Protein AF-A0A7V3DJK8-F1 (afdb_monomer_lite)

Secondary structure (DSSP, 8-state):
-PPEEEEEEEE--S--SS-HHHHHHHHHHTTTTTEEEEETTSTT--EEEEEE-STT-TTSSTTSPTTS-EEEE-SGGGHHHHHHHHHHHHHHHHSS---

Structure (mmCIF, N/CA/C/O backbone):
data_AF-A0A7V3DJK8-F1
#
_entry.id   AF-A0A7V3DJK8-F1
#
loop_
_atom_site.group_PDB
_atom_site.id
_atom_site.type_symbol
_atom_site.label_atom_id
_atom_site.label_alt_id
_atom_site.label_comp_id
_atom_site.label_asym_id
_atom_site.label_entity_id
_atom_site.label_seq_id
_atom_site.pdbx_PDB_ins_code
_atom_site.Cartn_x
_atom_site.Cartn_y
_atom_site.Cartn_z
_atom_site.occupancy
_atom_site.B_iso_or_equiv
_atom_site.auth_seq_id
_atom_site.auth_comp_id
_atom_site.auth_asym_id
_atom_site.auth_atom_id
_atom_site.pdbx_PDB_model_num
ATOM 1 N N . MET A 1 1 ? -13.814 -2.265 14.601 1.00 48.41 1 MET A N 1
ATOM 2 C CA . MET A 1 1 ? -12.482 -1.968 14.032 1.00 48.41 1 MET A CA 1
ATOM 3 C C . MET A 1 1 ? -12.608 -2.063 12.524 1.00 48.41 1 MET A C 1
ATOM 5 O O . MET A 1 1 ? -12.841 -3.153 12.019 1.00 48.41 1 MET A O 1
ATOM 9 N N . GLY A 1 2 ? -12.608 -0.924 11.832 1.00 64.25 2 GLY A N 1
ATOM 10 C CA . GLY A 1 2 ? -12.682 -0.890 10.372 1.00 64.25 2 GLY A CA 1
ATOM 11 C C . GLY A 1 2 ? -11.301 -1.132 9.772 1.00 64.25 2 GLY A C 1
ATOM 12 O O . GLY A 1 2 ? -10.323 -0.561 10.242 1.00 64.25 2 GLY A O 1
ATOM 13 N N . LEU A 1 3 ? -11.222 -1.995 8.764 1.00 82.44 3 LEU A N 1
ATOM 14 C CA . LEU A 1 3 ? -10.003 -2.235 7.995 1.00 82.44 3 LEU A CA 1
ATOM 15 C C . LEU A 1 3 ? -9.874 -1.150 6.916 1.00 82.44 3 LEU A C 1
ATOM 17 O O . LEU A 1 3 ? -10.811 -0.953 6.137 1.00 82.44 3 LEU A O 1
ATOM 21 N N . LEU A 1 4 ? -8.730 -0.467 6.831 1.00 87.12 4 LEU A N 1
ATOM 22 C CA . LEU A 1 4 ? -8.502 0.519 5.773 1.00 87.12 4 LEU A CA 1
ATOM 23 C C . LEU A 1 4 ? -8.382 -0.185 4.418 1.00 87.12 4 LEU A C 1
ATOM 25 O O . LEU A 1 4 ? -7.507 -1.029 4.220 1.00 87.12 4 LEU A O 1
ATOM 29 N N . ARG A 1 5 ? -9.254 0.174 3.475 1.00 89.62 5 ARG A N 1
ATOM 30 C CA . ARG A 1 5 ? -9.232 -0.343 2.101 1.00 89.62 5 ARG A CA 1
ATOM 31 C C . ARG A 1 5 ? -8.368 0.579 1.249 1.00 89.62 5 ARG A C 1
ATOM 33 O O . ARG A 1 5 ? -8.752 1.722 1.003 1.00 89.62 5 ARG A O 1
ATOM 40 N N . VAL A 1 6 ? -7.211 0.089 0.817 1.00 90.38 6 VAL A N 1
ATOM 41 C CA . VAL A 1 6 ? -6.264 0.848 -0.006 1.00 90.38 6 VAL A CA 1
ATOM 42 C C . VAL A 1 6 ? -6.299 0.295 -1.425 1.00 90.38 6 VAL A C 1
ATOM 44 O O . VAL A 1 6 ? -5.939 -0.859 -1.654 1.00 90.38 6 VAL A O 1
ATOM 47 N N . GLY A 1 7 ? -6.753 1.106 -2.376 1.00 89.81 7 GLY A N 1
ATOM 48 C CA . GLY A 1 7 ? -6.784 0.753 -3.789 1.00 89.81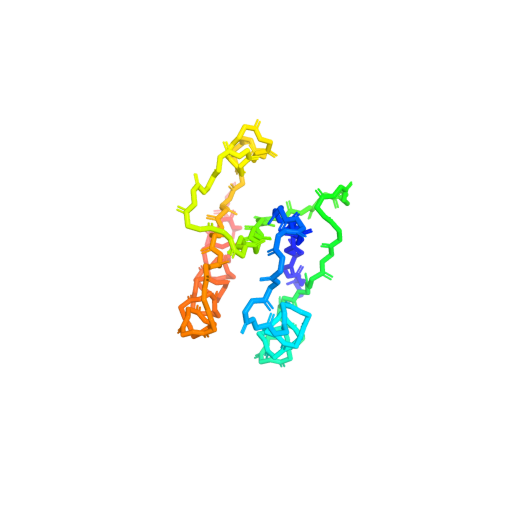 7 GLY A CA 1
ATOM 49 C C . GLY A 1 7 ? -5.373 0.706 -4.365 1.00 89.81 7 GLY A C 1
ATOM 50 O O . GLY A 1 7 ? -4.636 1.678 -4.243 1.00 89.81 7 GLY A O 1
ATOM 51 N N . ILE A 1 8 ? -4.983 -0.396 -5.001 1.00 86.38 8 ILE A N 1
ATOM 52 C CA . ILE A 1 8 ? -3.672 -0.521 -5.648 1.00 86.38 8 ILE A CA 1
ATO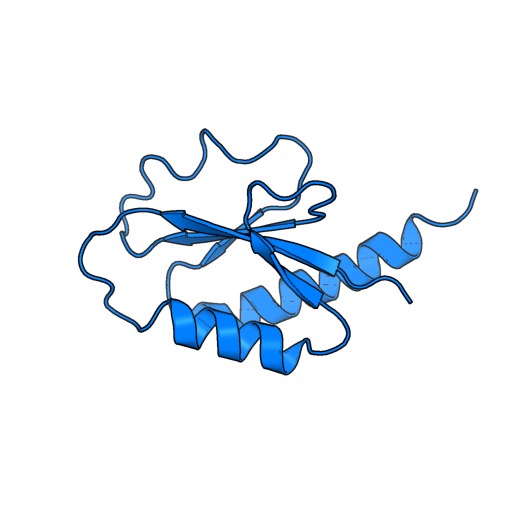M 53 C C . ILE A 1 8 ? -3.816 -0.257 -7.142 1.00 86.38 8 ILE A C 1
ATOM 55 O O . ILE A 1 8 ? -4.600 -0.920 -7.827 1.00 86.38 8 ILE A O 1
ATOM 59 N N . ARG A 1 9 ? -3.035 0.694 -7.656 1.00 82.50 9 ARG A N 1
ATOM 60 C CA . ARG A 1 9 ? -2.924 0.987 -9.087 1.00 82.50 9 ARG A CA 1
ATOM 61 C C . ARG A 1 9 ? -1.478 0.817 -9.527 1.00 82.50 9 ARG A C 1
ATOM 63 O O . ARG A 1 9 ? -0.584 1.463 -8.997 1.00 82.50 9 ARG A O 1
ATOM 70 N N . TYR A 1 10 ? -1.248 -0.016 -10.532 1.00 77.44 10 TYR A N 1
ATOM 71 C CA . TYR A 1 10 ? 0.070 -0.170 -11.144 1.00 77.44 10 TYR A CA 1
ATOM 72 C C . TYR A 1 10 ? 0.145 0.710 -12.390 1.00 77.44 10 TYR A C 1
ATOM 74 O O . TYR A 1 10 ? -0.674 0.572 -13.297 1.00 77.44 10 TYR A O 1
ATOM 82 N N . CYS A 1 11 ? 1.107 1.626 -12.429 1.00 68.25 11 CYS A N 1
ATOM 83 C CA . CYS A 1 11 ? 1.310 2.531 -13.553 1.00 68.25 11 CYS A CA 1
ATOM 84 C C . CYS A 1 11 ? 2.499 2.067 -14.403 1.00 68.25 11 CYS A C 1
ATOM 86 O O . CYS A 1 11 ? 3.609 1.933 -13.889 1.00 68.25 11 CYS A O 1
ATOM 88 N N . GLY A 1 12 ? 2.260 1.873 -15.706 1.00 55.56 12 GLY A N 1
ATOM 89 C CA . GLY A 1 12 ? 3.292 1.678 -16.728 1.00 55.56 12 GLY A CA 1
ATOM 90 C C . GLY A 1 12 ? 4.005 0.326 -16.658 1.00 55.56 12 GLY A C 1
ATOM 91 O O . GLY A 1 12 ? 4.907 0.115 -15.855 1.00 55.56 12 GLY A O 1
ATOM 92 N N . GLY A 1 13 ? 3.659 -0.584 -17.570 1.00 52.38 13 GLY A N 1
ATOM 93 C CA . GLY A 1 13 ? 4.310 -1.886 -17.759 1.00 52.38 13 GLY A CA 1
ATOM 94 C C . GLY A 1 13 ? 5.733 -1.830 -18.336 1.00 52.38 13 GLY A C 1
ATOM 95 O O . GLY A 1 13 ? 6.141 -2.779 -18.995 1.00 52.38 13 GLY A O 1
ATOM 96 N N . CYS A 1 14 ? 6.490 -0.753 -18.119 1.00 52.22 14 CYS A N 1
ATOM 97 C CA . CYS A 1 14 ? 7.897 -0.698 -18.507 1.00 52.22 14 CYS A CA 1
ATOM 98 C C . CYS A 1 14 ? 8.740 -1.377 -17.424 1.00 52.22 14 CYS A C 1
ATOM 100 O O . CYS A 1 14 ? 8.836 -0.870 -16.313 1.00 52.22 14 CYS A O 1
ATOM 102 N N . ASN A 1 15 ? 9.274 -2.553 -17.766 1.00 45.31 15 ASN A N 1
ATOM 103 C CA . ASN A 1 15 ? 10.351 -3.302 -17.109 1.00 45.31 15 ASN A CA 1
ATOM 104 C C . ASN A 1 15 ? 10.593 -2.954 -15.617 1.00 45.31 15 ASN A C 1
ATOM 106 O O . ASN A 1 15 ? 11.456 -2.127 -15.318 1.00 45.31 15 ASN A O 1
ATOM 110 N N . PRO A 1 16 ? 9.825 -3.533 -14.674 1.00 52.94 16 PRO A N 1
ATOM 111 C CA . PRO A 1 16 ? 9.929 -3.171 -13.267 1.00 52.94 16 PRO A CA 1
ATOM 112 C C . PRO A 1 16 ? 11.299 -3.587 -12.715 1.00 52.94 16 PRO A C 1
ATOM 114 O O . PRO A 1 16 ? 11.642 -4.763 -12.689 1.00 52.94 16 PRO A O 1
ATOM 117 N N . THR A 1 17 ? 12.082 -2.612 -12.259 1.00 52.06 17 THR A N 1
ATOM 118 C CA . THR A 1 17 ? 13.389 -2.805 -11.603 1.00 52.06 17 THR A CA 1
ATOM 119 C C . THR A 1 17 ? 13.290 -3.480 -10.229 1.00 52.06 17 THR A C 1
ATOM 121 O O . THR A 1 17 ? 14.318 -3.830 -9.657 1.00 52.06 17 THR A O 1
ATOM 124 N N . PHE A 1 18 ? 12.076 -3.677 -9.702 1.00 58.62 18 PHE A N 1
ATOM 125 C CA . PHE A 1 18 ? 11.792 -4.404 -8.463 1.00 58.62 18 PHE A CA 1
ATOM 126 C C . PHE A 1 18 ? 10.462 -5.170 -8.566 1.00 58.62 18 PHE A C 1
ATOM 128 O O . PHE A 1 18 ? 9.552 -4.750 -9.288 1.00 58.62 18 PHE A O 1
ATOM 135 N N . GLU A 1 19 ? 10.320 -6.272 -7.824 1.00 67.50 19 GLU A N 1
ATOM 136 C CA . GLU A 1 19 ? 9.082 -7.061 -7.724 1.00 67.50 19 GLU A CA 1
ATOM 137 C C . GLU A 1 19 ? 7.987 -6.230 -7.029 1.00 67.50 19 GLU A C 1
ATOM 139 O O . GLU A 1 19 ? 7.777 -6.263 -5.819 1.00 67.50 19 GLU A O 1
ATOM 144 N N . ARG A 1 20 ? 7.276 -5.423 -7.819 1.00 72.44 20 ARG A N 1
ATOM 145 C CA . ARG A 1 20 ? 6.181 -4.534 -7.393 1.00 72.44 20 ARG A CA 1
ATOM 146 C C . ARG A 1 20 ? 5.058 -5.236 -6.627 1.00 72.44 20 ARG A C 1
ATOM 148 O O . ARG A 1 20 ? 4.335 -4.580 -5.883 1.00 72.44 20 ARG A O 1
ATOM 155 N N . VAL A 1 21 ? 4.900 -6.544 -6.821 1.00 74.19 21 VAL A N 1
ATOM 156 C CA . VAL A 1 21 ? 3.962 -7.375 -6.057 1.00 74.19 21 VAL A CA 1
ATOM 157 C C . VAL A 1 21 ? 4.526 -7.644 -4.664 1.00 74.19 21 VAL A C 1
ATOM 159 O O . VAL A 1 21 ? 3.865 -7.312 -3.687 1.00 74.19 21 VAL A O 1
ATOM 162 N N . GLU A 1 22 ? 5.774 -8.102 -4.568 1.00 78.75 22 GLU A N 1
ATOM 163 C CA . GLU A 1 22 ? 6.450 -8.386 -3.296 1.00 78.75 22 GLU A CA 1
ATOM 164 C C . GLU A 1 22 ? 6.558 -7.141 -2.397 1.00 78.75 22 GLU A C 1
ATOM 166 O O . GLU A 1 22 ? 6.348 -7.213 -1.185 1.00 78.75 22 GLU A O 1
ATOM 171 N N . ALA A 1 23 ? 6.804 -5.967 -2.988 1.00 80.19 23 ALA A N 1
ATOM 172 C CA . ALA A 1 23 ? 6.818 -4.692 -2.269 1.00 80.19 23 ALA A CA 1
ATOM 173 C C . ALA A 1 23 ? 5.461 -4.370 -1.616 1.00 80.19 23 ALA A C 1
ATOM 175 O O . ALA A 1 23 ? 5.399 -3.962 -0.454 1.00 80.19 23 ALA A O 1
ATOM 176 N N . VAL A 1 24 ? 4.370 -4.568 -2.363 1.00 83.06 24 VAL A N 1
ATOM 177 C CA . VAL A 1 24 ? 3.001 -4.362 -1.876 1.00 83.06 24 VAL A CA 1
ATOM 178 C C . VAL A 1 24 ? 2.662 -5.419 -0.827 1.00 83.06 24 VAL A C 1
ATOM 180 O O . VAL A 1 24 ? 2.188 -5.074 0.251 1.00 83.06 24 VAL A O 1
ATOM 183 N N . GLU A 1 25 ? 2.959 -6.691 -1.074 1.00 84.44 25 GLU A N 1
ATOM 184 C CA . GLU A 1 25 ? 2.718 -7.759 -0.103 1.00 84.44 25 GLU A CA 1
ATOM 185 C C . GLU A 1 25 ? 3.462 -7.522 1.213 1.00 84.44 25 GLU A C 1
ATOM 187 O O . GLU A 1 25 ? 2.860 -7.628 2.279 1.00 84.44 25 GLU A O 1
ATOM 192 N N . THR A 1 26 ? 4.735 -7.128 1.160 1.00 85.69 26 THR A N 1
ATOM 193 C CA . THR A 1 26 ? 5.538 -6.812 2.351 1.00 85.69 26 THR A CA 1
ATOM 194 C C . THR A 1 26 ? 4.930 -5.655 3.143 1.00 85.69 26 THR A C 1
ATOM 196 O O . THR A 1 26 ? 4.796 -5.737 4.367 1.00 85.69 26 THR A O 1
ATOM 199 N N . LEU A 1 27 ? 4.505 -4.597 2.446 1.00 86.62 27 LEU A N 1
ATOM 200 C CA . LEU A 1 27 ? 3.839 -3.442 3.043 1.00 86.62 27 LEU A CA 1
ATOM 201 C C . LEU A 1 27 ? 2.550 -3.846 3.775 1.00 86.62 27 LEU A C 1
ATOM 203 O O . LEU A 1 27 ? 2.376 -3.523 4.950 1.00 86.62 27 LEU A O 1
ATOM 207 N N . PHE A 1 28 ? 1.656 -4.574 3.102 1.00 87.44 28 PHE A N 1
ATOM 208 C CA . PHE A 1 28 ? 0.368 -4.959 3.683 1.00 87.44 28 PHE A CA 1
ATOM 209 C C . PHE A 1 28 ? 0.483 -6.073 4.720 1.00 87.44 28 PHE A C 1
ATOM 211 O O . PHE A 1 28 ? -0.326 -6.103 5.641 1.00 87.44 28 PHE A O 1
ATOM 218 N N . ARG A 1 29 ? 1.511 -6.926 4.653 1.00 87.81 29 ARG A N 1
ATOM 219 C CA . ARG A 1 29 ? 1.813 -7.907 5.704 1.00 87.81 29 ARG A CA 1
ATOM 220 C C . ARG A 1 29 ? 2.169 -7.216 7.020 1.00 87.81 29 ARG A C 1
ATOM 222 O O . ARG A 1 29 ? 1.707 -7.638 8.072 1.00 87.81 29 ARG A O 1
ATOM 229 N N . SER A 1 30 ? 2.922 -6.112 6.976 1.00 85.81 30 SER A N 1
ATOM 230 C CA . SER A 1 30 ? 3.196 -5.304 8.177 1.00 85.81 30 SER A CA 1
ATOM 231 C C . SER A 1 30 ? 1.948 -4.596 8.725 1.00 85.81 30 SER A C 1
ATOM 233 O O . SER A 1 30 ? 1.955 -4.134 9.868 1.00 85.81 30 SER A O 1
ATOM 235 N N . LEU A 1 31 ? 0.898 -4.475 7.913 1.00 85.12 31 LEU A N 1
ATOM 236 C CA . LEU A 1 31 ? -0.355 -3.799 8.240 1.00 85.12 31 LEU A CA 1
ATOM 237 C C . LEU A 1 31 ? -1.527 -4.781 8.349 1.00 85.12 31 LEU A C 1
ATOM 239 O O . LEU A 1 31 ? -2.687 -4.356 8.336 1.00 85.12 31 LEU A O 1
ATOM 243 N N . GLU A 1 32 ? -1.240 -6.078 8.463 1.00 84.06 32 GLU A N 1
ATOM 244 C CA . GLU A 1 32 ? -2.254 -7.121 8.544 1.00 84.06 32 GLU A CA 1
ATOM 245 C C . GLU A 1 32 ? -3.210 -6.845 9.716 1.00 84.06 32 GLU A C 1
ATOM 247 O O . GLU A 1 32 ? -2.803 -6.481 10.820 1.00 84.06 32 GLU A O 1
ATOM 252 N N . GLY A 1 33 ? -4.515 -6.927 9.447 1.00 84.50 33 GLY A N 1
ATOM 253 C CA . GLY A 1 33 ? -5.563 -6.585 10.415 1.00 84.50 33 GLY A CA 1
ATOM 254 C C . GLY A 1 33 ? -5.837 -5.084 10.589 1.00 84.50 33 GLY A C 1
ATOM 255 O O . GLY A 1 33 ? -6.807 -4.732 11.258 1.00 84.50 33 GLY A O 1
ATOM 256 N N . LYS A 1 34 ? -5.048 -4.195 9.968 1.00 87.56 34 LYS A N 1
ATOM 257 C CA . LYS A 1 34 ? -5.244 -2.733 10.004 1.00 87.56 34 LYS A CA 1
ATOM 258 C C . LYS A 1 34 ? -5.580 -2.140 8.635 1.00 87.56 34 LYS A C 1
ATOM 260 O O . LYS A 1 34 ? -6.515 -1.352 8.523 1.00 87.56 34 LYS A O 1
ATOM 265 N N . ALA A 1 35 ? -4.871 -2.553 7.589 1.00 88.88 35 ALA A N 1
ATOM 266 C CA . ALA A 1 35 ? -5.120 -2.133 6.214 1.00 88.88 35 ALA A CA 1
ATOM 267 C C . ALA A 1 35 ? -5.055 -3.326 5.255 1.00 88.88 35 ALA A C 1
ATOM 269 O O . ALA A 1 35 ? -4.396 -4.326 5.530 1.00 88.88 35 ALA A O 1
ATOM 270 N N . ARG A 1 36 ? -5.730 -3.223 4.109 1.00 89.56 36 ARG A N 1
ATOM 271 C CA . ARG A 1 36 ? -5.700 -4.242 3.057 1.00 89.56 36 ARG A CA 1
ATOM 272 C C . ARG A 1 36 ? -5.655 -3.615 1.672 1.00 89.56 36 ARG A C 1
ATOM 274 O O . ARG A 1 36 ? -6.392 -2.673 1.380 1.00 89.56 36 ARG A O 1
ATOM 281 N N . ALA A 1 37 ? -4.824 -4.210 0.823 1.00 87.44 37 ALA A N 1
ATOM 282 C CA . ALA A 1 37 ? -4.785 -3.949 -0.603 1.00 87.44 37 ALA A CA 1
ATOM 283 C C . ALA A 1 37 ? -6.063 -4.467 -1.271 1.00 87.44 37 ALA A C 1
ATOM 285 O O . ALA A 1 37 ? -6.410 -5.646 -1.149 1.00 87.44 37 ALA A O 1
ATOM 286 N N . VAL A 1 38 ? -6.750 -3.590 -1.991 1.00 89.19 38 VAL A N 1
ATOM 287 C CA . VAL A 1 38 ? -7.892 -3.919 -2.849 1.00 89.19 38 VAL A CA 1
ATOM 288 C C . VAL A 1 38 ? -7.664 -3.335 -4.245 1.00 89.19 38 VAL A C 1
ATOM 290 O O . VAL A 1 38 ? -6.752 -2.535 -4.451 1.00 89.19 38 VAL A O 1
ATOM 293 N N . GLY A 1 39 ? -8.462 -3.735 -5.234 1.00 84.44 39 GLY A N 1
ATOM 294 C CA . GLY A 1 39 ? -8.377 -3.128 -6.563 1.00 84.44 39 GLY A CA 1
ATOM 295 C C . GLY A 1 39 ? -8.743 -1.642 -6.510 1.00 84.44 39 GLY A C 1
ATOM 296 O O . GLY A 1 39 ? -9.675 -1.268 -5.811 1.00 84.44 39 GLY A O 1
ATOM 297 N N . TYR A 1 40 ? -8.055 -0.779 -7.264 1.00 81.69 40 TYR A N 1
ATOM 298 C CA . TYR A 1 40 ? -8.389 0.657 -7.315 1.00 81.69 40 TYR A CA 1
ATOM 299 C C . TYR A 1 40 ? -9.801 0.966 -7.852 1.00 81.69 40 TYR A C 1
ATOM 301 O O . TYR A 1 40 ? -10.275 2.086 -7.699 1.00 81.69 40 TYR A O 1
ATOM 309 N N . ARG A 1 41 ? -10.456 -0.010 -8.495 1.00 79.62 41 ARG A N 1
ATOM 310 C CA . ARG A 1 41 ? -11.847 0.076 -8.972 1.00 79.62 41 ARG A CA 1
ATOM 311 C C . ARG A 1 41 ? -12.876 -0.424 -7.957 1.00 79.62 41 ARG A C 1
ATOM 313 O O . ARG A 1 41 ? -14.063 -0.373 -8.246 1.00 79.62 41 ARG A O 1
ATOM 320 N N . GLU A 1 42 ? -12.434 -0.934 -6.811 1.00 83.25 42 GLU A N 1
ATOM 321 C CA . GLU A 1 42 ? -13.339 -1.354 -5.745 1.00 83.25 42 GLU A CA 1
ATOM 322 C C . GLU A 1 42 ? -14.002 -0.141 -5.090 1.00 83.25 42 GLU A C 1
ATOM 324 O O . GLU A 1 42 ? -13.372 0.893 -4.861 1.00 83.25 42 GLU A O 1
ATOM 329 N N . GLU A 1 43 ? -15.270 -0.287 -4.728 1.00 79.19 43 GLU A N 1
ATOM 330 C CA . GLU A 1 43 ? -16.018 0.755 -4.030 1.00 79.19 43 GLU A CA 1
ATOM 331 C C . GLU A 1 43 ? -15.586 0.862 -2.558 1.00 79.19 43 GLU A C 1
ATOM 333 O O . GLU A 1 43 ? -15.201 -0.121 -1.921 1.00 79.19 43 GLU A O 1
ATOM 338 N N . GLY A 1 44 ? -15.631 2.064 -1.978 1.00 83.12 44 GLY A N 1
ATOM 339 C CA . GLY A 1 44 ? -15.252 2.270 -0.574 1.00 83.12 44 GLY A CA 1
ATOM 340 C C . GLY A 1 44 ? -13.746 2.163 -0.296 1.00 83.12 44 GLY A C 1
ATOM 341 O O . GLY A 1 44 ? -13.344 1.866 0.834 1.00 83.12 44 GLY A O 1
ATOM 342 N N . ILE A 1 45 ? -12.900 2.383 -1.309 1.00 87.69 45 ILE A N 1
ATOM 343 C CA . ILE A 1 45 ? -11.485 2.680 -1.070 1.00 87.69 45 ILE A CA 1
ATOM 344 C C . ILE A 1 45 ? -11.355 3.996 -0.298 1.00 87.69 45 ILE A C 1
ATOM 346 O O . ILE A 1 45 ? -12.039 4.973 -0.584 1.00 87.69 45 ILE A O 1
ATOM 350 N N . GLN A 1 46 ? -10.474 4.004 0.696 1.00 87.81 46 GLN A N 1
ATOM 351 C CA . GLN A 1 46 ? -10.198 5.172 1.542 1.00 87.81 46 GLN A CA 1
ATOM 352 C C . GLN A 1 46 ? -8.856 5.817 1.197 1.00 87.81 46 GLN A C 1
ATOM 354 O O . GLN A 1 46 ? -8.578 6.931 1.619 1.00 87.81 46 GLN A O 1
ATOM 359 N N . ALA A 1 47 ? -8.013 5.119 0.439 1.00 88.50 47 ALA A N 1
ATOM 360 C CA . ALA A 1 47 ? -6.723 5.611 -0.013 1.00 88.50 47 ALA A CA 1
ATOM 361 C C . ALA A 1 47 ? -6.328 4.924 -1.323 1.00 88.50 47 ALA A C 1
ATOM 363 O O . ALA A 1 47 ? -6.784 3.811 -1.599 1.00 88.50 47 ALA A O 1
ATOM 364 N N . LEU A 1 48 ? -5.450 5.556 -2.099 1.00 88.12 48 LEU A N 1
ATOM 365 C CA . LEU A 1 48 ? -4.896 4.993 -3.329 1.00 88.12 48 LEU A CA 1
ATOM 366 C C . LEU A 1 48 ? -3.371 4.846 -3.217 1.00 88.12 48 LEU A C 1
ATOM 368 O O . LEU A 1 48 ? -2.669 5.808 -2.926 1.00 88.12 48 LEU A O 1
ATOM 372 N N . LEU A 1 49 ? -2.845 3.654 -3.489 1.00 87.50 49 LEU A N 1
ATOM 373 C CA . LEU A 1 49 ? -1.415 3.404 -3.642 1.00 87.50 49 LEU A CA 1
ATOM 374 C C . LEU A 1 49 ? -1.103 3.200 -5.124 1.00 87.50 49 LEU A C 1
ATOM 376 O O . LEU A 1 49 ? -1.504 2.201 -5.726 1.00 87.50 49 LEU A O 1
ATOM 380 N N . VAL A 1 50 ? -0.380 4.14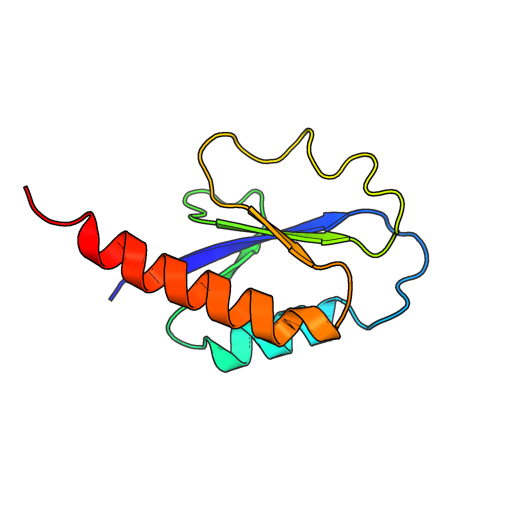7 -5.714 1.00 84.38 50 VAL A N 1
ATOM 381 C CA . VAL A 1 50 ? 0.048 4.079 -7.110 1.00 84.38 50 VAL A CA 1
ATOM 382 C C . VAL A 1 50 ? 1.485 3.583 -7.164 1.00 84.38 50 VAL A C 1
ATOM 384 O O . VAL A 1 50 ? 2.400 4.279 -6.749 1.00 84.38 50 VAL A O 1
ATOM 387 N N . VAL A 1 51 ? 1.711 2.388 -7.694 1.00 79.19 51 VAL A N 1
ATOM 388 C CA . VAL A 1 51 ? 3.057 1.836 -7.874 1.00 79.19 51 VAL A CA 1
ATOM 389 C C . VAL A 1 51 ? 3.542 2.203 -9.273 1.00 79.19 51 VAL A C 1
ATOM 391 O O . VAL A 1 51 ? 3.024 1.689 -10.267 1.00 79.19 51 VAL A O 1
ATOM 394 N N . CYS A 1 52 ? 4.507 3.118 -9.358 1.00 73.50 52 CYS A N 1
ATOM 395 C CA . CYS A 1 52 ? 5.049 3.624 -10.615 1.00 73.50 52 CYS A CA 1
ATOM 396 C C . CYS A 1 52 ? 6.484 3.122 -10.796 1.00 73.50 52 CYS A C 1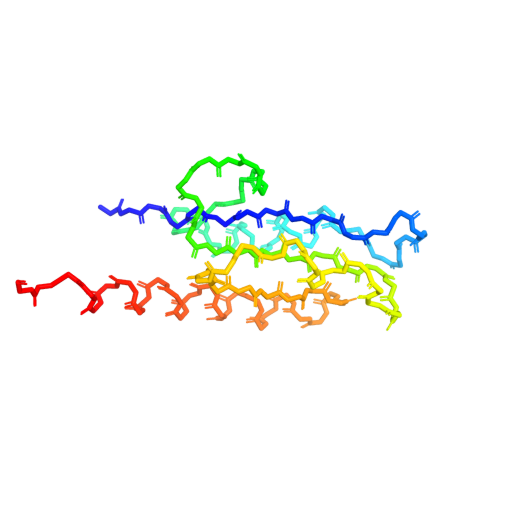
ATOM 398 O O . CYS A 1 52 ? 7.374 3.502 -10.046 1.00 73.50 52 CYS A O 1
ATOM 400 N N . GLY A 1 53 ? 6.714 2.272 -11.800 1.00 60.59 53 GLY A N 1
ATOM 401 C CA . GLY A 1 53 ? 8.050 1.739 -12.111 1.00 60.59 53 GLY A CA 1
ATOM 402 C C . GLY A 1 53 ? 8.893 2.630 -13.030 1.00 60.59 53 GLY A C 1
ATOM 403 O O . GLY A 1 53 ? 10.009 2.261 -13.377 1.00 60.59 53 GLY A O 1
ATOM 404 N N . CYS A 1 54 ? 8.363 3.777 -13.465 1.00 62.50 54 CYS A N 1
ATOM 405 C CA . CYS A 1 54 ? 9.009 4.659 -14.434 1.00 62.50 54 CYS A CA 1
ATOM 406 C C . CYS A 1 54 ? 9.217 6.060 -13.829 1.00 62.50 54 CYS A C 1
ATOM 408 O O . CYS A 1 54 ? 8.274 6.591 -13.232 1.00 62.50 54 CYS A O 1
ATOM 410 N N . PRO A 1 55 ? 10.392 6.697 -14.009 1.00 54.66 55 PRO A N 1
ATOM 411 C CA . PRO A 1 55 ? 10.670 8.040 -13.487 1.00 54.66 55 PRO A CA 1
ATOM 412 C C . PRO A 1 55 ? 9.817 9.141 -14.132 1.00 54.66 55 PRO A C 1
ATOM 414 O O . PRO A 1 55 ? 9.735 10.241 -13.600 1.00 54.66 55 PRO A O 1
ATOM 417 N N . THR A 1 56 ? 9.175 8.866 -15.272 1.00 54.84 56 THR A N 1
ATOM 418 C CA . THR A 1 56 ? 8.446 9.880 -16.047 1.00 54.84 56 THR A CA 1
ATOM 419 C C . THR A 1 56 ? 7.032 10.166 -15.526 1.00 54.84 56 THR A C 1
ATOM 421 O O . THR A 1 56 ? 6.427 11.124 -15.983 1.00 54.84 56 THR A O 1
ATOM 424 N N . ALA A 1 57 ? 6.492 9.367 -14.591 1.00 53.66 57 ALA A N 1
ATOM 425 C CA . ALA A 1 57 ? 5.204 9.593 -13.902 1.00 53.66 57 ALA A CA 1
ATOM 426 C C . ALA A 1 57 ? 3.979 9.944 -14.798 1.00 53.66 57 ALA A C 1
ATOM 428 O O . ALA A 1 57 ? 2.967 10.426 -14.293 1.00 53.66 57 ALA A O 1
ATOM 429 N N . CYS A 1 58 ? 4.045 9.687 -16.114 1.00 53.16 58 CYS A N 1
ATOM 430 C CA . CYS A 1 58 ? 3.243 10.422 -17.102 1.00 53.16 58 CYS A CA 1
ATOM 431 C C . CYS A 1 58 ? 1.711 10.312 -16.966 1.00 53.16 58 CYS A C 1
ATOM 433 O O . CYS A 1 58 ? 1.080 11.351 -17.069 1.00 53.16 58 CYS A O 1
ATOM 435 N N . PRO A 1 59 ? 1.078 9.147 -16.725 1.00 52.66 59 PRO A N 1
ATOM 436 C CA . PRO A 1 59 ? -0.385 9.053 -16.641 1.00 52.66 59 PRO A CA 1
ATOM 437 C C . PRO A 1 59 ? -0.881 8.640 -15.242 1.00 52.66 59 PRO A C 1
ATOM 439 O O . PRO A 1 59 ? -1.932 8.011 -15.084 1.00 52.66 59 PRO A O 1
ATOM 442 N N . ALA A 1 60 ? -0.089 8.896 -14.194 1.00 54.09 60 ALA A N 1
ATOM 443 C CA . ALA A 1 60 ? -0.437 8.474 -12.838 1.00 54.09 60 ALA A CA 1
ATOM 444 C C . ALA A 1 60 ? -1.445 9.401 -12.146 1.00 54.09 60 ALA A C 1
ATOM 446 O O . ALA A 1 60 ? -2.239 8.917 -11.344 1.00 54.09 60 ALA A O 1
ATOM 447 N N . GLN A 1 61 ? -1.413 10.700 -12.459 1.00 54.22 61 GLN A N 1
ATOM 448 C CA . GLN A 1 61 ? -2.172 11.730 -11.743 1.00 54.22 61 GLN A CA 1
ATOM 449 C C . GLN A 1 61 ? -3.589 11.962 -12.284 1.00 54.22 61 GLN A C 1
ATOM 451 O O . GLN A 1 61 ? -4.458 12.353 -11.514 1.00 54.22 61 GLN A O 1
ATOM 456 N N . GLU A 1 62 ? -3.843 11.698 -13.568 1.00 55.84 62 GLU A N 1
ATOM 457 C CA . GLU A 1 62 ? -5.122 12.033 -14.223 1.00 55.84 62 GLU A CA 1
ATOM 458 C C . GLU A 1 62 ? -6.303 11.155 -13.773 1.00 55.84 62 GLU A C 1
ATOM 460 O O . GLU A 1 62 ? -7.454 11.553 -13.914 1.00 55.84 62 GLU A O 1
ATOM 465 N N . GLU A 1 63 ? -6.035 9.987 -13.183 1.00 58.31 63 GLU A N 1
ATOM 466 C CA . GLU A 1 63 ? -7.063 9.036 -12.730 1.00 58.31 63 GLU A CA 1
ATOM 467 C C . GLU A 1 63 ? -7.089 8.847 -11.205 1.00 58.31 63 GLU A C 1
ATOM 469 O O . GLU A 1 63 ? -7.666 7.878 -10.706 1.00 58.31 63 GLU A O 1
ATOM 474 N N . ILE A 1 64 ? -6.441 9.732 -10.439 1.00 64.31 64 ILE A N 1
ATOM 475 C CA . ILE A 1 64 ? -6.552 9.690 -8.978 1.00 64.31 64 ILE A CA 1
ATOM 476 C C . ILE A 1 64 ? -7.928 10.260 -8.606 1.00 64.31 64 ILE A C 1
ATOM 478 O O . ILE A 1 64 ? -8.185 11.431 -8.894 1.00 64.31 64 ILE A O 1
ATOM 482 N N . PRO A 1 65 ? -8.823 9.476 -7.978 1.00 64.62 65 PRO A N 1
ATOM 483 C CA . PRO A 1 65 ? -10.118 9.979 -7.546 1.00 64.62 65 PRO A CA 1
ATOM 484 C C . PRO A 1 65 ? -9.930 11.175 -6.604 1.00 64.62 65 PRO A C 1
ATOM 486 O O . PRO A 1 65 ? -9.285 11.076 -5.557 1.00 64.62 65 PRO A O 1
ATOM 489 N N . LEU A 1 66 ? -10.485 12.320 -7.009 1.00 62.00 66 LEU A N 1
ATOM 490 C CA . LEU A 1 66 ? -10.470 13.567 -6.247 1.00 62.00 66 LEU A CA 1
ATOM 491 C C . LEU A 1 66 ? -11.087 13.343 -4.861 1.00 62.00 66 LEU A C 1
ATOM 493 O O . LEU A 1 66 ? -12.216 12.874 -4.747 1.00 62.00 66 LEU A O 1
ATOM 497 N N . GLY A 1 67 ? -10.338 13.694 -3.814 1.00 73.69 67 GLY A N 1
ATOM 498 C CA . GLY A 1 67 ? -10.782 13.579 -2.421 1.00 73.69 67 GLY A CA 1
ATOM 499 C C . GLY A 1 67 ? -10.281 12.342 -1.674 1.00 73.69 67 GLY A C 1
ATOM 500 O O . GLY A 1 67 ? -10.548 12.232 -0.480 1.00 73.69 67 GLY A O 1
ATOM 501 N N . LEU A 1 68 ? -9.524 11.448 -2.322 1.00 80.19 68 LEU A N 1
ATOM 502 C CA . LEU A 1 68 ? -8.844 10.352 -1.632 1.00 80.19 68 LEU A CA 1
ATOM 503 C C . LEU A 1 68 ? -7.342 10.626 -1.477 1.00 80.19 68 LEU A C 1
ATOM 505 O O . LEU A 1 68 ? -6.688 11.051 -2.433 1.00 80.19 68 LEU A O 1
ATOM 509 N N . PRO A 1 69 ? -6.762 10.363 -0.293 1.00 86.12 69 PRO A N 1
ATOM 510 C CA . PRO A 1 69 ? -5.324 10.433 -0.102 1.00 86.12 69 PRO A CA 1
ATOM 511 C C . PRO A 1 69 ? -4.643 9.400 -1.011 1.00 86.12 69 PRO A C 1
ATOM 513 O O . PRO A 1 69 ? -4.975 8.212 -0.989 1.00 86.12 69 PRO A O 1
ATOM 516 N N . ALA A 1 70 ? -3.682 9.858 -1.813 1.00 85.56 70 ALA A N 1
ATOM 517 C CA . ALA A 1 70 ? -2.924 9.016 -2.729 1.00 85.56 70 ALA A CA 1
ATOM 518 C C . ALA A 1 70 ? -1.425 9.067 -2.421 1.00 85.56 70 ALA A C 1
ATOM 520 O O . ALA A 1 70 ? -0.871 10.139 -2.179 1.00 85.56 70 ALA A O 1
ATOM 521 N N . PHE A 1 71 ? -0.770 7.909 -2.459 1.00 86.31 71 PHE A N 1
ATOM 522 C CA . PHE A 1 71 ? 0.675 7.776 -2.301 1.00 86.31 71 PHE A CA 1
ATOM 523 C C . PHE A 1 71 ? 1.262 7.106 -3.538 1.00 86.31 71 PHE A C 1
ATOM 525 O O . PHE A 1 71 ? 0.751 6.083 -3.995 1.00 86.31 71 PHE A O 1
ATOM 532 N N . VAL A 1 72 ? 2.340 7.670 -4.078 1.00 83.44 72 VAL A N 1
ATOM 533 C CA . VAL A 1 72 ? 3.039 7.102 -5.233 1.00 83.44 72 VAL A CA 1
ATOM 534 C C . VAL A 1 72 ? 4.295 6.391 -4.738 1.00 83.44 72 VAL A C 1
ATOM 536 O O . VAL A 1 72 ? 5.161 7.007 -4.124 1.00 83.44 72 VAL A O 1
ATOM 539 N N . LEU A 1 73 ? 4.380 5.085 -4.980 1.00 81.00 73 LEU A N 1
ATOM 540 C CA . LEU A 1 73 ? 5.545 4.266 -4.674 1.00 81.00 73 LEU A CA 1
ATOM 541 C C . LEU A 1 73 ? 6.408 4.141 -5.931 1.00 81.00 73 LEU A C 1
ATOM 543 O O . LEU A 1 73 ? 6.016 3.496 -6.905 1.00 81.00 73 LEU A O 1
ATOM 547 N N . HIS A 1 74 ? 7.577 4.769 -5.884 1.00 76.00 74 HIS A N 1
ATOM 548 C CA . HIS A 1 74 ? 8.526 4.852 -6.995 1.00 76.00 74 HIS A CA 1
ATOM 549 C C . HIS A 1 74 ? 9.634 3.792 -6.867 1.00 76.00 74 HIS A C 1
ATOM 551 O O . HIS A 1 74 ? 10.173 3.327 -7.867 1.00 76.00 74 HIS A O 1
ATOM 557 N N . SER A 1 75 ? 9.956 3.402 -5.626 1.00 72.69 75 SER A N 1
ATOM 558 C CA . SER A 1 75 ? 11.080 2.520 -5.290 1.00 72.69 75 SER A CA 1
ATOM 559 C C . SER A 1 75 ? 10.826 1.738 -3.999 1.00 72.69 75 SER A C 1
ATOM 561 O O . SER A 1 75 ? 10.108 2.200 -3.113 1.00 72.69 75 SER A O 1
ATOM 563 N N . GLN A 1 76 ? 11.509 0.601 -3.831 1.00 74.56 76 GLN A N 1
ATOM 564 C CA . GLN A 1 76 ? 11.431 -0.244 -2.628 1.00 74.56 76 GLN A CA 1
ATOM 565 C C . GLN A 1 76 ? 11.808 0.492 -1.325 1.00 74.56 76 GLN A C 1
ATOM 567 O O . GLN A 1 76 ? 11.249 0.212 -0.268 1.00 74.56 76 GLN A O 1
ATOM 572 N N . HIS A 1 77 ? 12.701 1.486 -1.384 1.00 80.62 77 HIS A N 1
ATOM 573 C CA . HIS A 1 77 ? 13.079 2.295 -0.216 1.00 80.62 77 HIS A CA 1
ATOM 574 C C . HIS A 1 77 ? 11.899 3.055 0.413 1.00 80.62 77 HIS A C 1
ATOM 576 O O . HIS A 1 77 ? 11.901 3.299 1.616 1.00 80.62 77 HIS A O 1
ATOM 582 N N . GLN A 1 78 ? 10.865 3.365 -0.374 1.00 82.19 78 GLN A N 1
ATOM 583 C CA . GLN A 1 78 ? 9.681 4.084 0.095 1.00 82.19 78 GLN A CA 1
ATOM 584 C C . GLN A 1 78 ? 8.653 3.173 0.775 1.00 82.19 78 GLN A C 1
ATOM 586 O O . GLN A 1 78 ? 7.634 3.666 1.245 1.00 82.19 78 GLN A O 1
ATOM 591 N N . ILE A 1 79 ? 8.887 1.856 0.869 1.00 82.62 79 ILE A N 1
ATOM 592 C CA . ILE A 1 79 ? 7.963 0.932 1.553 1.00 82.62 79 ILE A CA 1
ATOM 593 C C . ILE A 1 79 ? 7.749 1.349 3.015 1.00 82.62 79 ILE A C 1
ATOM 595 O O . ILE A 1 79 ? 6.618 1.357 3.499 1.00 82.62 79 ILE A O 1
ATOM 599 N N . GLN A 1 80 ? 8.819 1.744 3.710 1.00 84.62 80 GLN A N 1
ATOM 600 C CA . GLN A 1 80 ? 8.740 2.239 5.089 1.00 84.62 80 GLN A CA 1
ATOM 601 C C . GLN A 1 80 ? 7.892 3.517 5.183 1.00 84.62 80 GLN A C 1
ATOM 603 O O . GLN A 1 80 ? 7.045 3.649 6.068 1.00 84.62 80 GLN A O 1
ATOM 608 N N . GLU A 1 81 ? 8.078 4.445 4.243 1.00 88.69 81 GLU A N 1
ATOM 609 C CA . GLU A 1 81 ? 7.321 5.698 4.184 1.00 88.69 81 GLU A CA 1
ATOM 610 C C . GLU A 1 81 ? 5.843 5.452 3.869 1.00 88.69 81 GLU A C 1
ATOM 612 O O . GLU A 1 81 ? 4.976 6.006 4.544 1.00 88.69 81 GLU A O 1
ATOM 617 N N . ALA A 1 82 ? 5.548 4.557 2.923 1.00 87.69 82 ALA A N 1
ATOM 618 C CA . ALA A 1 82 ? 4.190 4.144 2.590 1.00 87.69 82 ALA A CA 1
ATOM 619 C C . ALA A 1 82 ? 3.485 3.509 3.801 1.00 87.69 82 ALA A C 1
ATOM 621 O O . ALA A 1 82 ? 2.329 3.826 4.077 1.00 87.69 82 ALA A O 1
ATOM 622 N N . SER A 1 83 ? 4.183 2.667 4.572 1.00 87.88 83 SER A N 1
ATOM 623 C CA . SER A 1 83 ? 3.640 2.049 5.793 1.00 87.88 83 SER A CA 1
ATOM 624 C C . SER A 1 83 ? 3.283 3.087 6.851 1.00 87.88 83 SER A C 1
ATOM 626 O O . SER A 1 83 ? 2.181 3.083 7.414 1.00 87.88 83 SER A O 1
ATOM 628 N N . ARG A 1 84 ? 4.194 4.038 7.082 1.00 89.00 84 ARG A N 1
ATOM 629 C CA . ARG A 1 84 ? 3.967 5.145 8.009 1.00 89.00 84 ARG A CA 1
ATOM 630 C C . ARG A 1 84 ? 2.813 6.034 7.547 1.00 89.00 84 ARG A C 1
ATOM 632 O O . ARG A 1 84 ? 2.000 6.436 8.374 1.00 89.00 84 ARG A O 1
ATOM 639 N N . TRP A 1 85 ? 2.714 6.306 6.250 1.00 90.00 85 TRP A N 1
ATOM 640 C CA . TRP A 1 85 ? 1.622 7.083 5.669 1.00 90.00 85 TRP A CA 1
ATOM 641 C C . TRP A 1 85 ? 0.265 6.392 5.856 1.00 90.00 85 TRP A C 1
ATOM 643 O O . TRP A 1 85 ? -0.654 7.013 6.383 1.00 90.00 85 TRP A O 1
ATOM 653 N N . ILE A 1 86 ? 0.154 5.093 5.543 1.00 88.62 86 ILE A N 1
ATOM 654 C CA . ILE A 1 86 ? -1.076 4.311 5.777 1.00 88.62 86 ILE A CA 1
ATOM 655 C C . ILE A 1 86 ? -1.449 4.312 7.266 1.00 88.62 86 ILE A C 1
ATOM 657 O O . ILE A 1 86 ? -2.614 4.484 7.622 1.00 88.62 86 ILE A O 1
ATOM 661 N N . THR A 1 87 ? -0.460 4.159 8.145 1.00 87.25 87 THR A N 1
ATOM 662 C CA . THR A 1 87 ? -0.677 4.212 9.597 1.00 87.25 87 THR A CA 1
ATOM 663 C C . THR A 1 87 ? -1.183 5.584 10.049 1.00 87.25 87 THR A C 1
ATOM 665 O O . THR A 1 87 ? -2.088 5.654 10.874 1.00 87.25 87 THR A O 1
ATOM 668 N N . GLY A 1 88 ? -0.668 6.671 9.470 1.00 86.75 88 GLY A N 1
ATOM 669 C CA . GLY A 1 88 ? -1.171 8.023 9.719 1.00 86.75 88 GLY A C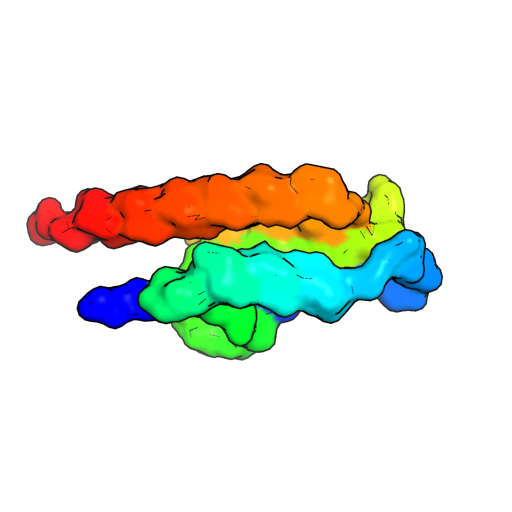A 1
ATOM 670 C C . GLY A 1 88 ? -2.616 8.224 9.254 1.00 86.75 88 GLY A C 1
ATOM 671 O O . GLY A 1 88 ? -3.383 8.900 9.929 1.00 86.75 88 GLY A O 1
ATOM 672 N N . LEU A 1 89 ? -3.025 7.592 8.148 1.00 84.94 89 LEU A N 1
ATOM 673 C CA . LEU A 1 89 ? -4.419 7.630 7.690 1.00 84.94 89 LEU A CA 1
ATOM 674 C C . LEU A 1 89 ? -5.368 6.881 8.632 1.00 84.94 89 LEU A C 1
ATOM 676 O O . LEU A 1 89 ? -6.486 7.334 8.856 1.00 84.94 89 LEU A O 1
ATOM 680 N N . LEU A 1 90 ? -4.933 5.756 9.206 1.00 81.62 90 LEU A N 1
ATOM 681 C CA . LEU A 1 90 ? -5.710 5.032 10.221 1.00 81.62 90 LEU A CA 1
ATOM 682 C C . LEU A 1 90 ? -5.986 5.901 11.458 1.00 81.62 90 LEU A C 1
ATOM 684 O O . LEU A 1 90 ? -7.098 5.888 11.989 1.00 81.62 90 LEU A O 1
ATOM 688 N N . ASP A 1 91 ? -4.991 6.674 11.889 1.00 81.12 91 ASP A N 1
ATOM 689 C CA . ASP A 1 91 ? -5.112 7.615 13.005 1.00 81.12 91 ASP A CA 1
ATOM 690 C C . ASP A 1 91 ? -6.008 8.816 12.645 1.00 81.12 91 ASP A C 1
ATOM 692 O O . ASP A 1 91 ? -6.942 9.149 13.375 1.00 81.12 91 ASP A O 1
ATOM 696 N N . ALA A 1 92 ? -5.821 9.387 11.450 1.00 73.81 92 ALA A N 1
ATOM 697 C CA . ALA A 1 92 ? -6.617 10.510 10.952 1.00 73.81 92 ALA A CA 1
ATOM 698 C C . ALA A 1 92 ? -8.103 10.162 10.748 1.00 73.81 92 ALA A C 1
ATOM 700 O O . ALA A 1 92 ? -8.972 10.997 10.973 1.00 73.81 92 ALA A O 1
ATOM 701 N N . GLN A 1 93 ? -8.433 8.927 10.364 1.00 64.19 93 GLN A N 1
ATOM 702 C CA . GLN A 1 93 ? -9.832 8.496 10.286 1.00 64.19 93 GLN A CA 1
ATOM 703 C C . GLN A 1 93 ? -10.446 8.190 11.658 1.00 64.19 93 GLN A C 1
ATOM 705 O O . GLN A 1 93 ? -11.667 8.212 11.798 1.00 64.19 93 GLN A O 1
ATOM 710 N N . SER A 1 94 ? -9.623 7.951 12.682 1.00 57.16 94 SER A N 1
ATOM 711 C CA . SER A 1 94 ? -10.100 7.744 14.055 1.00 57.16 94 SER A CA 1
ATOM 712 C C . SER A 1 94 ? -10.541 9.053 14.724 1.00 57.16 94 SER A C 1
ATOM 714 O O . SER A 1 94 ? -11.345 9.016 15.652 1.00 57.16 94 SER A O 1
ATOM 716 N N . THR A 1 95 ? -10.079 10.209 14.236 1.00 54.56 95 THR A N 1
ATOM 717 C CA . THR A 1 95 ? -10.456 11.539 14.748 1.00 54.56 95 THR A CA 1
ATOM 718 C C . THR A 1 95 ? -11.664 12.171 14.045 1.00 54.56 95 THR A C 1
ATOM 720 O O . THR A 1 95 ? -12.199 13.154 14.546 1.00 54.56 95 THR A O 1
ATOM 723 N N . VAL A 1 96 ? -12.157 11.596 12.938 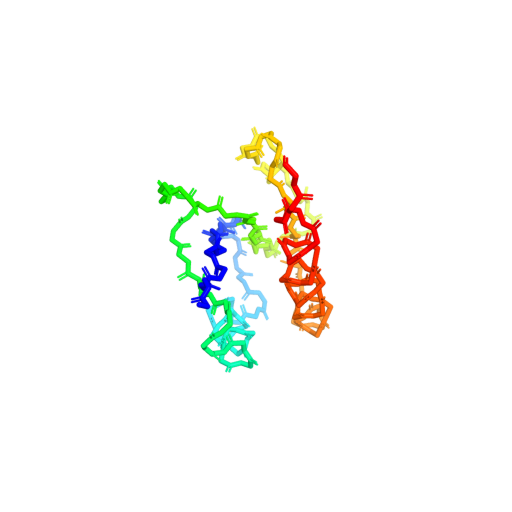1.00 52.62 96 VAL A N 1
ATOM 724 C CA . VAL A 1 96 ? -13.333 12.106 12.188 1.00 52.62 96 VAL A CA 1
ATOM 725 C C . VAL A 1 96 ? -14.654 11.438 12.616 1.00 52.62 96 VAL A C 1
ATOM 727 O O . VAL A 1 96 ? -15.728 11.782 12.131 1.00 52.62 96 VAL A O 1
ATOM 730 N N . GLY A 1 97 ? -14.625 10.522 13.584 1.00 47.34 97 GLY A N 1
ATOM 731 C CA . GLY A 1 97 ? -15.832 10.026 14.243 1.00 47.34 97 GLY A CA 1
ATOM 732 C C . GLY A 1 97 ? -16.022 10.695 15.594 1.00 47.34 97 GLY A C 1
ATOM 733 O O . GLY A 1 97 ? -15.478 10.172 16.555 1.00 47.34 97 GLY A O 1
ATOM 734 N N . HIS A 1 98 ? -16.728 11.829 15.643 1.00 42.19 98 HIS A N 1
ATOM 735 C CA . HIS A 1 98 ? -17.627 12.310 16.715 1.00 42.19 98 HIS A CA 1
ATOM 736 C C . HIS A 1 98 ? -17.963 13.792 16.455 1.00 42.19 98 HIS A C 1
ATOM 738 O O . HIS A 1 98 ? -17.205 14.672 16.859 1.00 42.19 98 HIS A O 1
ATOM 744 N N . ASN A 1 99 ? -19.087 14.056 15.780 1.00 34.38 99 ASN A N 1
ATOM 745 C CA . ASN A 1 99 ? -20.190 14.882 16.299 1.00 34.38 99 ASN A CA 1
ATOM 746 C C . ASN A 1 99 ? -21.397 14.792 15.359 1.00 34.38 99 ASN A C 1
ATOM 748 O O . ASN A 1 99 ? -21.246 15.179 14.179 1.00 34.38 99 ASN A O 1
#

Foldseek 3Di:
DDAQEEAEAEPDPDDAPDPLVVLQVVLVVVCPPHYDYDHNPDPPHQAYEYEYRDPCCPPVPPPDPPPHHYDYHHDSVCSVVVSVVSVVSSVVVVVPPDD

Sequence (99 aa):
MGLLRVGIRYCGGCNPTFERVEAVETLFRSLEGKARAVGYREEGIQALLVVCGCPTACPAQEEIPLGLPAFVLHSQHQIQEASRWITGLLDAQSTVGHN

pLDDT: mean 74.63, std 14.42, range [34.38, 90.38]

Radius of gyration: 13.49 Å; chains: 1; bounding box: 34×23×35 Å